Protein AF-A0A3D5ULU0-F1 (afdb_monomer_lite)

Structure (mmCIF, N/CA/C/O backbone):
data_AF-A0A3D5ULU0-F1
#
_entry.id   AF-A0A3D5ULU0-F1
#
loop_
_atom_site.group_PDB
_atom_site.id
_atom_site.type_symbol
_atom_site.label_atom_id
_atom_site.label_alt_id
_atom_site.label_comp_id
_atom_site.label_asym_id
_atom_site.label_entity_id
_atom_site.label_seq_id
_atom_site.pdbx_PDB_ins_code
_atom_site.Cartn_x
_atom_site.Cartn_y
_atom_site.Cartn_z
_atom_site.occupancy
_atom_site.B_iso_or_equiv
_atom_site.auth_seq_id
_atom_site.auth_comp_id
_atom_site.auth_asym_id
_atom_site.auth_atom_id
_atom_site.pdbx_PDB_model_num
ATOM 1 N N . THR A 1 1 ? 16.775 17.240 1.242 1.00 46.00 1 THR A N 1
ATOM 2 C CA . THR A 1 1 ? 16.097 17.184 2.547 1.00 46.00 1 THR A CA 1
ATOM 3 C C . THR A 1 1 ? 16.231 15.763 3.029 1.00 46.00 1 THR A C 1
ATOM 5 O O . THR A 1 1 ? 15.827 14.880 2.283 1.00 46.00 1 THR A O 1
ATOM 8 N N . ASP A 1 2 ? 16.865 15.531 4.176 1.00 51.16 2 ASP A N 1
ATOM 9 C CA . ASP A 1 2 ? 16.930 14.199 4.791 1.00 51.16 2 ASP A CA 1
ATOM 10 C C . ASP A 1 2 ? 15.544 13.843 5.330 1.00 51.16 2 ASP A C 1
ATOM 12 O O . ASP A 1 2 ? 15.220 14.074 6.494 1.00 51.16 2 ASP A O 1
ATOM 16 N N . PHE A 1 3 ? 14.672 13.376 4.441 1.00 66.25 3 PHE A N 1
ATOM 17 C CA . PHE A 1 3 ? 13.411 12.789 4.852 1.00 66.25 3 PHE A CA 1
ATOM 18 C C . PHE A 1 3 ? 13.717 11.391 5.379 1.00 66.25 3 PHE A C 1
ATOM 20 O O . PHE A 1 3 ? 14.171 10.523 4.637 1.00 66.25 3 PHE A O 1
ATOM 27 N N . VAL A 1 4 ? 13.500 11.201 6.677 1.00 80.44 4 VAL A N 1
ATOM 28 C CA . VAL A 1 4 ? 13.462 9.872 7.288 1.00 80.44 4 VAL A CA 1
ATOM 29 C C . VAL A 1 4 ? 12.378 9.060 6.579 1.00 80.44 4 VAL A C 1
ATOM 31 O O . VAL A 1 4 ? 11.306 9.592 6.281 1.00 80.44 4 VAL A O 1
ATOM 34 N N . GLU A 1 5 ? 12.666 7.792 6.294 1.00 84.38 5 GLU A N 1
ATOM 35 C CA . GLU A 1 5 ? 11.696 6.865 5.713 1.00 84.38 5 GLU A CA 1
ATOM 36 C C . GLU A 1 5 ? 10.443 6.807 6.602 1.00 84.38 5 GLU A C 1
ATOM 38 O O . GLU A 1 5 ? 10.522 6.551 7.806 1.00 84.38 5 GLU A O 1
ATOM 43 N N . VAL A 1 6 ? 9.285 7.128 6.021 1.00 90.44 6 VAL A N 1
ATOM 44 C CA . VAL A 1 6 ? 8.015 7.205 6.748 1.00 90.44 6 VAL A CA 1
ATOM 45 C C . VAL A 1 6 ? 7.351 5.836 6.725 1.00 90.44 6 VAL A C 1
ATOM 47 O O . VAL A 1 6 ? 7.069 5.302 5.658 1.00 90.44 6 VAL A O 1
ATOM 50 N N . ASP A 1 7 ? 7.027 5.297 7.900 1.00 94.12 7 ASP A N 1
ATOM 51 C CA . ASP A 1 7 ? 6.192 4.100 7.996 1.00 94.12 7 ASP A CA 1
ATOM 52 C C . ASP A 1 7 ? 4.708 4.480 7.851 1.00 94.12 7 ASP A C 1
ATOM 54 O O . ASP A 1 7 ? 4.030 4.853 8.817 1.00 94.12 7 ASP A O 1
ATOM 58 N N . TYR A 1 8 ? 4.196 4.402 6.621 1.00 95.25 8 TYR A N 1
ATOM 59 C CA . TYR A 1 8 ? 2.809 4.753 6.308 1.00 95.25 8 TYR A CA 1
ATOM 60 C C . TYR A 1 8 ? 1.781 3.821 6.960 1.00 95.25 8 TYR A C 1
ATOM 62 O O . TYR A 1 8 ? 0.666 4.261 7.253 1.00 95.25 8 TYR A O 1
ATOM 70 N N . VAL A 1 9 ? 2.145 2.565 7.240 1.00 96.94 9 VAL A N 1
ATOM 71 C CA . VAL A 1 9 ? 1.282 1.623 7.968 1.00 96.94 9 VAL A CA 1
ATOM 72 C C . VAL A 1 9 ? 1.081 2.116 9.393 1.00 96.94 9 VAL A C 1
ATOM 74 O O . VAL A 1 9 ? -0.057 2.277 9.829 1.00 96.94 9 VAL A O 1
ATOM 77 N N . LYS A 1 10 ? 2.172 2.438 10.098 1.00 97.00 10 LYS A N 1
ATOM 78 C CA . LYS A 1 10 ? 2.098 2.960 11.472 1.00 97.00 10 LYS A CA 1
ATOM 79 C C . LYS A 1 10 ? 1.366 4.294 11.540 1.00 97.00 10 LYS A C 1
ATOM 81 O O . LYS A 1 10 ? 0.599 4.527 12.475 1.00 97.00 10 LYS A O 1
ATOM 86 N N . LEU A 1 11 ? 1.561 5.150 10.538 1.00 96.25 11 LEU A N 1
ATOM 87 C CA . LEU A 1 11 ? 0.834 6.409 10.439 1.00 96.25 11 LEU A CA 1
ATOM 88 C C . LEU A 1 11 ? -0.678 6.157 10.327 1.00 96.25 11 LEU A C 1
ATOM 9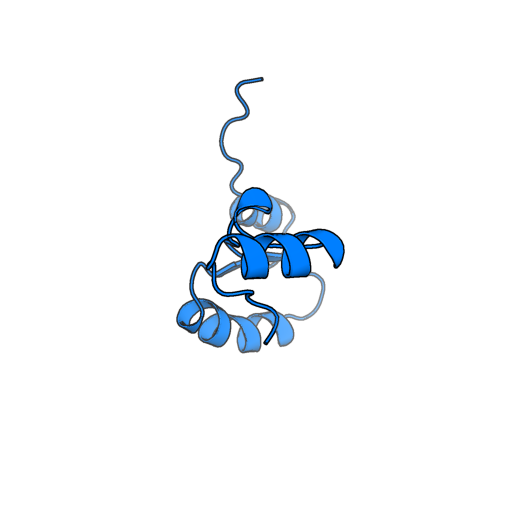0 O O . LEU A 1 11 ? -1.441 6.697 11.123 1.00 96.25 11 LEU A O 1
ATOM 94 N N . ALA A 1 12 ? -1.113 5.296 9.406 1.00 97.19 12 ALA A N 1
ATOM 95 C CA . ALA A 1 12 ? -2.525 4.960 9.219 1.00 97.19 12 ALA A CA 1
ATOM 96 C C . ALA A 1 12 ? -3.158 4.323 10.469 1.00 97.19 12 ALA A C 1
ATOM 98 O O . ALA A 1 12 ? -4.249 4.729 10.877 1.00 97.19 12 ALA A O 1
ATOM 99 N N . GLU A 1 13 ? -2.449 3.398 11.121 1.00 97.00 13 GLU A N 1
ATOM 100 C CA . GLU A 1 13 ? -2.878 2.793 12.388 1.00 97.00 13 GLU A CA 1
ATOM 101 C C . GLU A 1 13 ? -3.088 3.850 13.485 1.00 97.00 13 GLU A C 1
ATOM 103 O O . GLU A 1 13 ? -4.049 3.758 14.248 1.00 97.00 13 GLU A O 1
ATOM 108 N N . SER A 1 14 ? -2.249 4.893 13.545 1.00 97.50 14 SER A N 1
ATOM 109 C CA . SER A 1 14 ? -2.383 5.963 14.548 1.00 97.50 14 SER A CA 1
ATOM 110 C C . SER A 1 14 ? -3.637 6.830 14.363 1.00 97.50 14 SER A C 1
ATOM 112 O O . SER A 1 14 ? -4.152 7.385 15.333 1.00 97.50 14 SER A O 1
ATOM 114 N N . PHE A 1 15 ? -4.179 6.886 13.142 1.00 96.38 15 PHE A N 1
ATOM 115 C CA . PHE A 1 15 ? -5.477 7.497 12.835 1.00 96.38 15 PHE A CA 1
ATOM 116 C C . PHE A 1 15 ? -6.656 6.515 12.965 1.00 96.38 15 PHE A C 1
ATOM 118 O O . PHE A 1 15 ? -7.793 6.877 12.663 1.00 96.38 15 PHE A O 1
ATOM 125 N N . GLY A 1 16 ? -6.410 5.278 13.409 1.00 95.75 16 GLY A N 1
ATOM 126 C CA . GLY A 1 16 ? -7.435 4.249 13.586 1.00 95.75 16 GLY A CA 1
ATOM 127 C C . GLY A 1 16 ? -7.845 3.528 12.300 1.00 95.75 16 GLY A C 1
ATOM 128 O O . GLY A 1 16 ? -8.876 2.856 12.291 1.00 95.75 16 GLY A O 1
ATOM 129 N N . LEU A 1 17 ? -7.071 3.654 11.217 1.00 97.25 17 LEU A N 1
ATOM 130 C CA . LEU A 1 17 ? -7.308 2.893 9.993 1.00 97.25 17 LEU A CA 1
ATOM 131 C C . LEU A 1 17 ? -6.691 1.500 10.105 1.00 97.25 17 LEU A C 1
ATOM 133 O O . LEU A 1 17 ? -5.613 1.317 10.670 1.00 97.25 17 LEU A O 1
ATOM 137 N N . GLN A 1 18 ? -7.344 0.520 9.483 1.00 97.69 18 GLN A N 1
ATOM 138 C CA . GLN A 1 18 ? -6.701 -0.761 9.229 1.00 97.69 18 GLN A CA 1
ATOM 139 C C . GLN A 1 18 ? -5.679 -0.588 8.100 1.00 97.69 18 GLN A C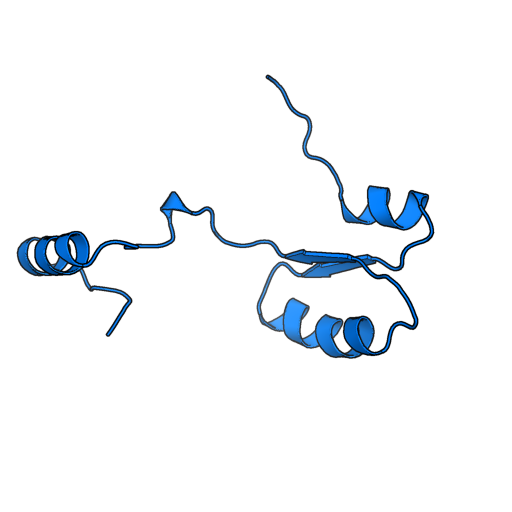 1
ATOM 141 O O . GLN A 1 18 ? -6.000 -0.010 7.058 1.00 97.69 18 GLN A O 1
ATOM 146 N N . ALA A 1 19 ? -4.458 -1.075 8.302 1.00 97.62 19 ALA A N 1
ATOM 147 C CA . ALA A 1 19 ? -3.369 -0.901 7.354 1.00 97.62 19 ALA A CA 1
ATOM 148 C C . ALA A 1 19 ? -2.664 -2.226 7.041 1.00 97.62 19 ALA A C 1
ATOM 150 O O . ALA A 1 19 ? -2.573 -3.119 7.881 1.00 97.62 19 ALA A O 1
ATOM 151 N N . TYR A 1 20 ? -2.180 -2.348 5.809 1.00 97.81 20 TYR A N 1
ATOM 152 C CA . TYR A 1 20 ? -1.554 -3.543 5.254 1.00 97.81 20 TYR A CA 1
ATOM 153 C C . TYR A 1 20 ? -0.288 -3.148 4.493 1.00 97.81 20 TYR A C 1
ATOM 155 O O . TYR A 1 20 ? -0.206 -2.044 3.955 1.00 97.81 20 TYR A O 1
ATOM 163 N N . ARG A 1 21 ? 0.675 -4.067 4.397 1.00 96.75 21 ARG A N 1
ATOM 164 C CA . ARG A 1 21 ? 1.880 -3.913 3.573 1.00 96.75 21 ARG A CA 1
ATOM 165 C C . ARG A 1 21 ? 2.069 -5.149 2.707 1.00 96.75 21 ARG A C 1
ATOM 167 O O . ARG A 1 21 ? 1.967 -6.265 3.213 1.00 96.75 21 ARG A O 1
ATOM 174 N N . ALA A 1 22 ? 2.389 -4.943 1.435 1.00 96.94 22 ALA A N 1
ATOM 175 C CA . ALA A 1 22 ? 2.850 -5.997 0.540 1.00 96.94 22 ALA A CA 1
ATOM 176 C C . ALA A 1 22 ? 4.087 -5.538 -0.241 1.00 96.94 22 ALA A C 1
ATOM 178 O O . ALA A 1 22 ? 4.161 -4.414 -0.735 1.00 96.94 22 ALA A O 1
ATOM 179 N N . ASN A 1 23 ? 5.069 -6.430 -0.339 1.00 95.38 23 ASN A N 1
ATOM 180 C CA . ASN A 1 23 ? 6.373 -6.181 -0.962 1.00 95.38 23 ASN A CA 1
ATOM 181 C C . ASN A 1 23 ? 6.714 -7.198 -2.063 1.00 95.38 23 ASN A C 1
ATOM 183 O O . ASN A 1 23 ? 7.811 -7.191 -2.615 1.00 95.38 23 ASN A O 1
ATOM 187 N N . SER A 1 24 ? 5.777 -8.090 -2.369 1.00 93.56 24 SER A N 1
ATOM 188 C CA . SER A 1 24 ? 5.901 -9.139 -3.370 1.00 93.56 24 SER A CA 1
ATOM 189 C C . SER A 1 24 ? 4.524 -9.496 -3.917 1.00 93.56 24 SER A C 1
ATOM 191 O O . SER A 1 24 ? 3.500 -9.169 -3.316 1.00 93.56 24 SER A O 1
ATOM 193 N N . LYS A 1 25 ? 4.494 -10.211 -5.042 1.00 92.19 25 LYS A N 1
ATOM 194 C CA . LYS A 1 25 ? 3.249 -10.735 -5.613 1.00 92.19 25 LYS A CA 1
ATOM 195 C C . LYS A 1 25 ? 2.515 -11.653 -4.625 1.00 92.19 25 LYS A C 1
ATOM 197 O O . LYS A 1 25 ? 1.328 -11.468 -4.397 1.00 92.19 25 LYS A O 1
ATOM 202 N N . ASP A 1 26 ? 3.236 -12.569 -3.980 1.00 95.06 26 ASP A N 1
ATOM 203 C CA . ASP A 1 26 ? 2.631 -13.525 -3.045 1.00 95.06 26 ASP A CA 1
ATOM 204 C C . ASP A 1 26 ? 2.076 -12.836 -1.790 1.00 95.06 26 ASP A C 1
ATOM 206 O O . ASP A 1 26 ? 0.991 -13.171 -1.314 1.00 95.06 26 ASP A O 1
ATOM 210 N N . SER A 1 27 ? 2.798 -11.841 -1.255 1.00 95.06 27 S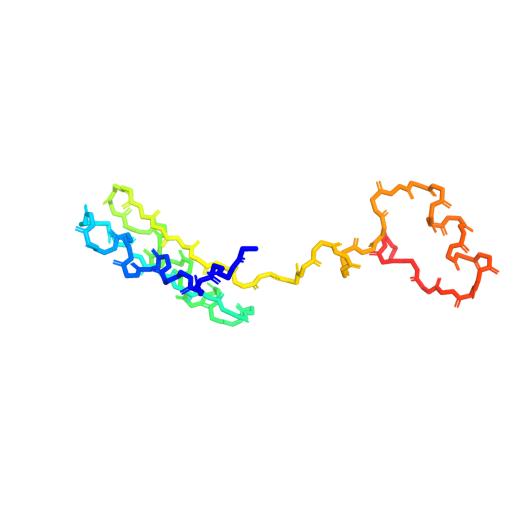ER A N 1
ATOM 211 C CA . SER A 1 27 ? 2.307 -11.069 -0.105 1.00 95.06 27 SER A CA 1
ATOM 212 C C . SER A 1 27 ? 1.110 -10.202 -0.479 1.00 95.06 27 SER A C 1
ATOM 214 O O . SER A 1 27 ? 0.191 -10.072 0.326 1.00 95.06 27 SER A O 1
ATOM 216 N N . LEU A 1 28 ? 1.078 -9.668 -1.704 1.00 96.12 28 LEU A N 1
ATOM 217 C CA . LEU A 1 28 ? -0.069 -8.940 -2.232 1.00 96.12 28 LEU A CA 1
ATOM 218 C C . LEU A 1 28 ? -1.309 -9.838 -2.291 1.00 96.12 28 LEU A C 1
ATOM 220 O O . LEU A 1 28 ? -2.344 -9.488 -1.724 1.00 96.12 28 LEU A O 1
ATOM 224 N N . ASP A 1 29 ? -1.191 -11.017 -2.900 1.00 95.38 29 ASP A N 1
ATOM 225 C CA . ASP A 1 29 ? -2.295 -11.974 -3.013 1.00 95.38 29 ASP A CA 1
ATOM 226 C C . ASP A 1 29 ? -2.828 -12.391 -1.630 1.00 95.38 29 ASP A C 1
ATOM 228 O O . ASP A 1 29 ? -4.042 -12.492 -1.426 1.00 95.38 29 ASP A O 1
ATOM 232 N N . ALA A 1 30 ? -1.939 -12.542 -0.643 1.00 95.31 30 ALA A N 1
ATOM 233 C CA . ALA A 1 30 ? -2.314 -12.867 0.730 1.00 95.31 30 ALA A CA 1
ATOM 234 C C . ALA A 1 30 ? -3.098 -11.744 1.442 1.00 95.31 30 ALA A C 1
ATOM 236 O O . ALA A 1 30 ? -4.001 -12.032 2.235 1.00 95.31 30 ALA A O 1
ATOM 237 N N . VAL A 1 31 ? -2.782 -10.467 1.185 1.00 96.81 31 VAL A N 1
ATOM 238 C CA . VAL A 1 31 ? -3.421 -9.334 1.886 1.00 96.81 31 VAL A CA 1
ATOM 2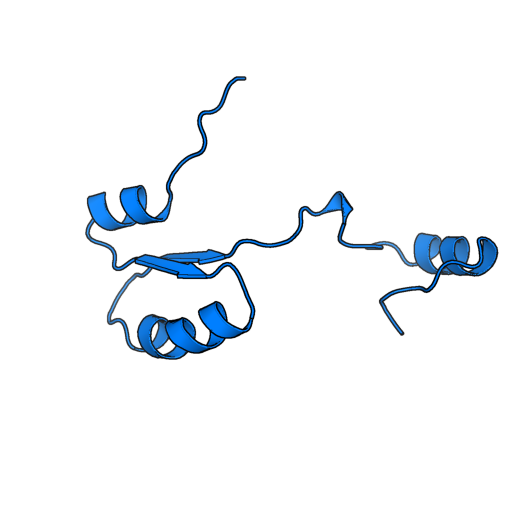39 C C . VAL A 1 31 ? -4.664 -8.800 1.179 1.00 96.81 31 VAL A C 1
ATOM 241 O O . VAL A 1 31 ? -5.556 -8.291 1.859 1.00 96.81 31 VAL A O 1
ATOM 244 N N . LEU A 1 32 ? -4.774 -8.946 -0.147 1.00 96.62 32 LEU A N 1
ATOM 245 C CA . LEU A 1 32 ? -5.857 -8.361 -0.952 1.00 96.62 32 LEU A CA 1
ATOM 246 C C . LEU A 1 32 ? -7.249 -8.758 -0.459 1.00 96.62 32 LEU A C 1
ATOM 248 O O . LEU A 1 32 ? -8.121 -7.903 -0.299 1.00 96.62 32 LEU A O 1
ATOM 252 N N . LEU A 1 33 ? -7.463 -10.047 -0.179 1.00 95.69 33 LEU A N 1
ATOM 253 C CA . LEU A 1 33 ? -8.766 -10.527 0.280 1.00 95.69 33 LEU A CA 1
ATOM 254 C C . LEU A 1 33 ? -9.160 -9.901 1.623 1.00 95.69 33 LEU A C 1
ATOM 256 O O . LEU A 1 33 ? -10.325 -9.568 1.832 1.00 95.69 33 LEU A O 1
ATOM 260 N N . SER A 1 34 ? -8.197 -9.747 2.531 1.00 96.12 34 SER A N 1
ATOM 261 C CA . SER A 1 34 ? -8.425 -9.137 3.842 1.00 96.12 34 SER A CA 1
ATOM 262 C C . SER A 1 34 ? -8.692 -7.640 3.710 1.00 96.12 34 SER A C 1
ATOM 264 O O . SER A 1 34 ? -9.666 -7.159 4.278 1.00 96.12 34 SER A O 1
ATOM 266 N N . PHE A 1 35 ? -7.893 -6.945 2.895 1.00 97.12 35 PHE A N 1
ATOM 267 C CA . PHE A 1 35 ? -8.028 -5.516 2.619 1.00 97.12 35 PHE A CA 1
ATOM 268 C C . PHE A 1 35 ? -9.413 -5.158 2.065 1.00 97.12 35 PHE A C 1
ATOM 270 O O . PHE A 1 35 ? -10.078 -4.269 2.586 1.00 97.12 35 PHE A O 1
ATOM 277 N N . PHE A 1 36 ? -9.909 -5.895 1.064 1.00 96.50 36 PHE A N 1
ATOM 278 C CA . PHE A 1 36 ? -11.238 -5.636 0.493 1.00 96.50 36 PHE A CA 1
ATOM 279 C C . PHE A 1 36 ? -12.404 -6.031 1.407 1.00 96.50 36 PHE A C 1
ATOM 281 O O . PHE A 1 36 ? -13.530 -5.579 1.200 1.00 96.50 36 PHE A O 1
ATOM 288 N N . ARG A 1 37 ? -12.168 -6.887 2.407 1.00 96.81 37 ARG A N 1
ATOM 289 C CA . ARG A 1 37 ? -13.179 -7.250 3.412 1.00 96.81 37 ARG A CA 1
ATOM 290 C C . ARG A 1 37 ? -13.244 -6.256 4.568 1.00 96.81 37 ARG A C 1
ATOM 292 O O . ARG A 1 37 ? -14.207 -6.312 5.339 1.00 96.81 37 ARG A O 1
ATOM 299 N N . THR A 1 38 ? -12.263 -5.367 4.703 1.00 96.75 38 THR A N 1
ATOM 300 C CA . THR A 1 38 ? -12.285 -4.307 5.707 1.00 96.75 38 THR A CA 1
ATOM 301 C C . THR A 1 38 ? -13.492 -3.404 5.493 1.00 96.75 38 THR A C 1
ATOM 303 O O . THR A 1 38 ? -13.757 -2.914 4.397 1.00 96.75 38 THR A O 1
ATOM 306 N N . LYS A 1 39 ? -14.251 -3.179 6.567 1.00 96.00 39 LYS A N 1
ATOM 307 C CA . LYS A 1 39 ? -15.352 -2.219 6.554 1.00 96.00 39 LYS A CA 1
ATOM 308 C C . LYS A 1 39 ? -14.800 -0.825 6.821 1.00 96.00 39 LYS A C 1
ATOM 310 O O . LYS A 1 39 ? -14.235 -0.590 7.884 1.00 96.00 39 LYS A O 1
ATOM 315 N N . GLY A 1 40 ? -15.049 0.100 5.900 1.00 93.88 40 GLY A N 1
ATOM 316 C CA . GLY A 1 40 ? -14.589 1.482 6.022 1.00 93.88 40 GLY A CA 1
ATOM 317 C C . GLY A 1 40 ? -13.204 1.703 5.402 1.00 93.88 40 GLY A C 1
ATOM 318 O O . GLY A 1 40 ? -12.759 0.886 4.598 1.00 93.88 40 GLY A O 1
ATOM 319 N N . PRO A 1 41 ? -12.549 2.835 5.710 1.00 96.06 41 PRO A N 1
ATOM 320 C CA . PRO A 1 41 ? -11.275 3.192 5.102 1.00 96.06 41 PRO A CA 1
ATOM 321 C C . PRO A 1 41 ? -10.143 2.280 5.589 1.00 96.06 41 PRO A C 1
ATOM 323 O O . PRO A 1 41 ? -10.033 1.975 6.778 1.00 96.06 41 PRO A O 1
ATOM 326 N N . ALA A 1 42 ? -9.273 1.895 4.660 1.00 97.50 42 ALA A N 1
ATOM 327 C CA . ALA A 1 42 ? -8.079 1.108 4.922 1.00 97.50 42 ALA A CA 1
ATOM 328 C C . ALA A 1 42 ? -6.923 1.594 4.042 1.00 97.50 42 ALA A C 1
ATOM 330 O O . ALA A 1 42 ? -7.150 2.133 2.956 1.00 97.50 42 ALA A O 1
ATOM 331 N N . LEU A 1 43 ? -5.691 1.376 4.496 1.00 97.94 43 LEU A N 1
ATOM 332 C CA . LEU A 1 43 ? -4.475 1.6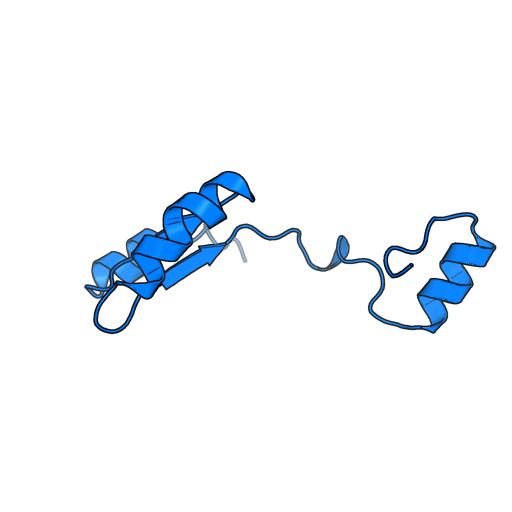76 3.740 1.00 97.94 43 LEU A CA 1
ATOM 333 C C . LEU A 1 43 ? -3.762 0.380 3.343 1.00 97.94 43 LEU A C 1
ATOM 335 O O . LEU A 1 43 ? -3.577 -0.510 4.165 1.00 97.94 43 LEU A O 1
ATOM 339 N N . LEU A 1 44 ? -3.336 0.278 2.088 1.00 97.75 44 LEU A N 1
ATOM 340 C CA . LEU A 1 44 ? -2.435 -0.772 1.622 1.00 97.75 44 LEU A CA 1
ATOM 341 C C . LEU A 1 44 ? -1.193 -0.105 1.040 1.00 97.75 44 LEU A C 1
ATOM 343 O O . LEU A 1 44 ? -1.269 0.579 0.022 1.00 97.75 44 LEU A O 1
ATOM 347 N N . GLU A 1 45 ? -0.058 -0.301 1.698 1.00 96.69 45 GLU A N 1
ATOM 348 C CA . GLU A 1 45 ? 1.242 0.132 1.207 1.00 96.69 45 GLU A CA 1
ATOM 349 C C . GLU A 1 45 ? 1.843 -0.951 0.306 1.00 96.69 45 GLU A C 1
ATOM 351 O O . GLU A 1 45 ? 1.982 -2.111 0.708 1.00 96.69 45 GLU A O 1
ATOM 356 N N . LEU A 1 46 ? 2.202 -0.561 -0.918 1.00 95.06 46 LEU A N 1
ATOM 357 C CA . LEU A 1 46 ? 2.782 -1.440 -1.927 1.00 95.06 46 LEU A CA 1
ATOM 358 C C . LEU A 1 46 ? 4.190 -0.972 -2.268 1.00 95.06 46 LEU A C 1
ATOM 360 O O . LEU A 1 46 ? 4.368 0.138 -2.772 1.00 95.06 46 LEU A O 1
ATOM 364 N N . SER A 1 47 ? 5.186 -1.832 -2.057 1.00 90.06 47 SER A N 1
ATOM 365 C CA . SER A 1 47 ? 6.518 -1.582 -2.609 1.00 90.06 47 SER A CA 1
ATOM 366 C C . SER A 1 47 ? 6.489 -1.850 -4.108 1.00 90.06 47 SER A C 1
ATOM 368 O O . SER A 1 47 ? 6.416 -2.997 -4.549 1.00 90.06 47 SER A O 1
ATOM 370 N N . VAL A 1 48 ? 6.554 -0.778 -4.890 1.00 87.38 48 VAL A N 1
ATOM 371 C CA . VAL A 1 48 ? 6.673 -0.834 -6.347 1.00 87.38 48 VAL A CA 1
ATOM 372 C C . VAL A 1 48 ? 8.077 -0.409 -6.773 1.00 87.38 48 VAL A C 1
ATOM 374 O O . VAL A 1 48 ? 8.713 0.386 -6.073 1.00 87.38 48 VAL A O 1
ATOM 377 N N . PRO A 1 49 ? 8.594 -0.925 -7.902 1.00 82.19 49 PRO A N 1
ATOM 378 C CA . PRO A 1 49 ? 9.812 -0.391 -8.488 1.00 82.19 49 PRO A CA 1
ATOM 379 C C . PRO A 1 49 ? 9.676 1.119 -8.730 1.00 82.19 49 PRO A C 1
ATOM 381 O O . PRO A 1 49 ? 8.591 1.579 -9.095 1.00 82.19 49 PRO A O 1
ATOM 384 N N . PRO A 1 50 ? 10.755 1.891 -8.536 1.00 78.44 50 PRO A N 1
ATOM 385 C CA . PRO A 1 50 ? 10.745 3.313 -8.840 1.00 78.44 50 PRO A CA 1
ATOM 386 C C . PRO A 1 50 ? 10.504 3.548 -10.339 1.00 78.44 50 PRO A C 1
ATOM 388 O O . PRO A 1 50 ? 10.797 2.695 -11.180 1.00 78.44 50 PRO A O 1
ATOM 391 N N . GLU A 1 51 ? 9.928 4.706 -10.663 1.00 68.19 51 GLU A N 1
ATOM 392 C CA . GLU A 1 51 ? 9.446 5.049 -12.008 1.00 68.19 51 GLU A CA 1
ATOM 393 C C . GLU A 1 51 ? 10.544 4.982 -13.083 1.00 68.19 51 GLU A C 1
ATOM 395 O O . GLU A 1 51 ? 10.279 4.617 -14.223 1.00 68.19 51 GLU A O 1
ATOM 400 N N . ASP A 1 52 ? 11.797 5.243 -12.717 1.00 68.81 52 ASP A N 1
ATOM 401 C CA . ASP A 1 52 ? 12.972 5.135 -13.587 1.00 68.81 52 ASP A CA 1
ATOM 402 C C . ASP A 1 52 ? 13.265 3.695 -14.053 1.00 68.81 52 ASP A C 1
ATOM 404 O O . ASP A 1 52 ? 13.940 3.498 -15.064 1.00 68.81 52 ASP A O 1
ATOM 408 N N . LYS A 1 53 ? 12.728 2.685 -13.355 1.00 68.25 53 LYS A N 1
ATOM 409 C CA . LYS A 1 53 ? 12.756 1.271 -13.767 1.00 68.25 53 LYS A CA 1
ATOM 410 C C . LYS A 1 53 ? 11.517 0.853 -14.563 1.00 68.25 53 LYS A C 1
ATOM 412 O O . LYS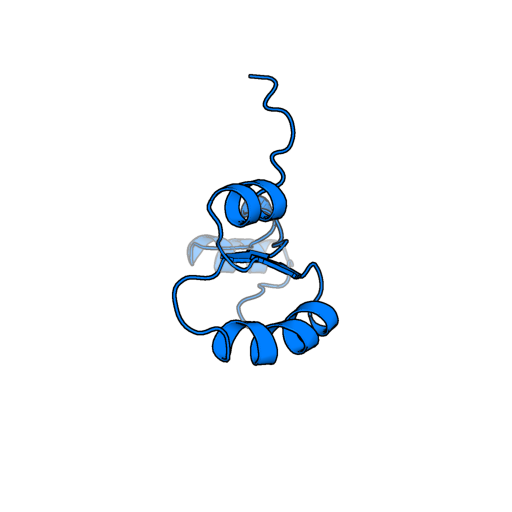 A 1 53 ? 11.499 -0.248 -15.113 1.00 68.25 53 LYS A O 1
ATOM 417 N N . CYS A 1 54 ? 10.507 1.716 -14.665 1.00 61.59 54 CYS A N 1
ATOM 418 C CA . CYS A 1 54 ? 9.334 1.522 -15.513 1.00 61.59 54 CYS A CA 1
ATOM 419 C C . CYS A 1 54 ? 9.622 2.062 -16.927 1.00 61.59 54 CYS A C 1
ATOM 421 O O . CYS A 1 54 ? 9.320 3.200 -17.275 1.00 61.59 54 CYS A O 1
ATOM 423 N N . ILE A 1 55 ? 10.243 1.228 -17.757 1.00 61.06 55 ILE A N 1
ATOM 424 C CA . ILE A 1 55 ? 10.585 1.508 -19.164 1.00 61.06 55 ILE A CA 1
ATOM 425 C C . ILE A 1 55 ? 9.413 1.163 -20.117 1.00 61.06 55 ILE A C 1
ATOM 427 O O . ILE A 1 55 ? 8.717 0.188 -19.855 1.00 61.06 55 ILE A O 1
ATOM 431 N N . PRO A 1 56 ? 9.248 1.838 -21.279 1.00 57.53 56 PRO A N 1
ATOM 432 C CA . PRO A 1 56 ? 9.246 3.302 -21.423 1.00 57.53 56 PRO A CA 1
ATOM 433 C C . PRO A 1 56 ? 7.894 3.968 -21.790 1.00 57.53 56 PRO A C 1
ATOM 435 O O . PRO A 1 56 ? 7.330 3.761 -22.859 1.00 57.53 56 PRO A O 1
ATOM 438 N N . THR A 1 57 ? 7.467 4.949 -21.000 1.00 59.47 57 THR A N 1
ATOM 439 C CA . THR A 1 57 ? 6.231 5.749 -21.153 1.00 59.47 57 THR A CA 1
ATOM 440 C C . THR A 1 57 ? 6.075 6.579 -22.449 1.00 59.47 57 THR A C 1
ATOM 442 O O . THR A 1 57 ? 5.099 7.318 -22.578 1.00 59.47 57 THR A O 1
ATOM 445 N N . VAL A 1 58 ? 6.968 6.465 -23.445 1.00 66.00 58 VAL A N 1
ATOM 446 C CA . VAL A 1 58 ? 6.892 7.212 -24.716 1.00 66.00 58 VAL A CA 1
ATOM 447 C C . VAL A 1 58 ? 7.135 6.292 -25.927 1.00 66.00 58 VAL A C 1
ATOM 449 O O . VAL A 1 58 ? 8.190 5.659 -26.002 1.00 66.00 58 VAL A O 1
ATOM 452 N N . PRO A 1 59 ? 6.244 6.270 -26.943 1.00 69.25 59 PRO A N 1
ATOM 453 C CA . PRO A 1 59 ? 6.392 5.437 -28.147 1.00 69.25 59 PRO A CA 1
ATOM 454 C C . PRO A 1 59 ? 7.726 5.598 -28.897 1.00 69.25 59 PRO A C 1
ATOM 456 O O . PRO A 1 59 ? 8.236 4.651 -29.492 1.00 69.25 59 PRO A O 1
ATOM 459 N N . GLU A 1 60 ? 8.330 6.788 -28.858 1.00 69.62 60 GLU A N 1
ATOM 460 C CA . GLU A 1 60 ? 9.647 7.041 -29.463 1.00 69.62 60 GLU A CA 1
ATOM 461 C C . GLU A 1 60 ? 10.779 6.264 -28.776 1.00 69.62 60 GLU A C 1
ATOM 463 O O . GLU A 1 60 ? 11.770 5.900 -29.409 1.00 69.62 60 GLU A O 1
ATOM 468 N N . TRP A 1 61 ? 10.636 5.955 -27.490 1.00 71.25 61 TRP A N 1
ATOM 469 C CA . TRP A 1 61 ? 11.631 5.186 -26.748 1.00 71.25 61 TRP A CA 1
ATOM 470 C C . TRP A 1 61 ? 11.542 3.696 -27.065 1.00 71.25 61 TRP A C 1
ATOM 472 O O . TRP A 1 61 ? 12.584 3.055 -27.116 1.00 71.25 61 TRP A O 1
ATOM 482 N N . ALA A 1 62 ? 10.355 3.170 -27.391 1.00 71.06 62 ALA A N 1
ATOM 483 C CA . ALA A 1 62 ? 10.210 1.813 -27.924 1.00 71.06 62 ALA A CA 1
ATOM 484 C C . ALA A 1 62 ? 10.981 1.649 -29.248 1.00 71.06 62 ALA A C 1
ATOM 486 O O . ALA A 1 62 ? 11.805 0.746 -29.379 1.00 71.06 62 ALA A O 1
ATOM 487 N N . LYS A 1 63 ? 10.819 2.596 -30.187 1.00 74.75 63 LYS A N 1
ATOM 488 C CA . LYS A 1 63 ? 11.590 2.614 -31.448 1.00 74.75 63 LYS A CA 1
ATOM 489 C C . LYS A 1 63 ? 13.095 2.767 -31.216 1.00 74.75 63 LYS A C 1
ATOM 491 O O . LYS A 1 63 ? 13.908 2.244 -31.975 1.00 74.75 63 LYS A O 1
ATOM 496 N N . LYS A 1 64 ? 13.495 3.538 -30.200 1.00 75.81 64 LYS A N 1
ATOM 497 C CA . LYS A 1 64 ? 14.909 3.725 -29.849 1.00 75.81 64 LYS A CA 1
ATOM 498 C C . LYS A 1 64 ? 15.505 2.474 -29.198 1.00 75.81 64 LYS A C 1
ATOM 500 O O . LYS A 1 64 ? 16.639 2.138 -29.518 1.00 75.81 64 LYS A O 1
ATOM 505 N N . ALA A 1 65 ? 14.758 1.795 -28.330 1.00 73.81 65 ALA A N 1
ATOM 506 C CA . ALA A 1 65 ? 15.159 0.539 -27.702 1.00 73.81 65 ALA A CA 1
ATOM 507 C C . ALA A 1 65 ? 15.378 -0.559 -28.753 1.00 73.81 65 ALA A C 1
ATOM 509 O O . ALA A 1 65 ? 16.434 -1.186 -28.747 1.00 73.81 65 ALA A O 1
ATOM 510 N N . GLU A 1 66 ? 14.470 -0.679 -29.729 1.00 76.88 66 GLU A N 1
ATOM 511 C CA . GLU A 1 66 ? 14.617 -1.583 -30.879 1.00 76.88 66 GLU A CA 1
ATOM 512 C C . GLU A 1 66 ? 15.926 -1.319 -31.646 1.00 76.88 66 GLU A C 1
ATOM 514 O O . GLU A 1 66 ? 16.715 -2.233 -31.877 1.00 76.88 66 GLU A O 1
ATOM 519 N N . LYS A 1 67 ? 16.228 -0.050 -31.959 1.00 82.06 67 LYS A N 1
ATOM 520 C CA . LYS A 1 67 ? 17.493 0.336 -32.620 1.00 82.06 67 LYS A CA 1
ATOM 521 C C . LYS A 1 67 ? 18.744 0.026 -31.796 1.00 82.06 67 LYS A C 1
ATOM 523 O O . LYS A 1 67 ? 19.817 -0.135 -32.370 1.00 82.06 67 LYS A O 1
ATOM 528 N N . LEU A 1 68 ? 18.625 0.004 -30.472 1.00 82.38 68 LEU A N 1
ATOM 529 C CA . LEU A 1 68 ? 19.715 -0.292 -29.544 1.00 82.38 68 LEU A CA 1
ATOM 530 C C . LEU A 1 68 ? 19.808 -1.789 -29.198 1.00 82.38 68 LEU A C 1
ATOM 532 O O . LEU A 1 68 ? 20.672 -2.161 -28.409 1.00 82.38 68 LEU A O 1
ATOM 536 N N . GLY A 1 69 ? 18.950 -2.642 -29.774 1.00 80.81 69 GLY A N 1
ATOM 537 C CA . GLY A 1 69 ? 18.921 -4.082 -29.498 1.00 80.81 69 GLY A CA 1
ATOM 538 C C . GLY A 1 69 ? 18.433 -4.432 -28.090 1.00 80.81 69 GLY A C 1
ATOM 539 O O . GLY A 1 69 ? 18.758 -5.499 -27.579 1.00 80.81 69 GLY A O 1
ATOM 540 N N . MET A 1 70 ? 17.695 -3.526 -27.447 1.00 74.88 70 MET A N 1
ATOM 541 C CA . MET A 1 70 ? 17.096 -3.742 -26.134 1.00 74.88 70 MET A CA 1
ATOM 542 C C . MET A 1 70 ? 15.650 -4.209 -26.296 1.00 74.88 70 MET A C 1
ATOM 544 O O . MET A 1 70 ? 14.908 -3.681 -27.125 1.00 74.88 70 MET A O 1
ATOM 548 N N . GLU A 1 71 ? 15.245 -5.184 -25.487 1.00 64.00 71 GLU A N 1
ATOM 549 C CA . GLU A 1 71 ? 13.880 -5.705 -25.492 1.00 64.00 71 GLU A CA 1
ATOM 550 C C . GLU A 1 71 ? 12.901 -4.641 -24.965 1.00 64.00 71 GLU A C 1
ATOM 552 O O . GLU A 1 71 ? 13.138 -4.005 -23.935 1.00 64.00 71 GLU A O 1
ATOM 557 N N . CYS A 1 72 ? 11.822 -4.398 -25.714 1.00 60.62 72 CYS A N 1
ATOM 558 C CA . CYS A 1 72 ? 10.807 -3.414 -25.356 1.00 60.62 72 CYS A CA 1
ATOM 559 C C . CYS A 1 72 ? 9.730 -4.090 -24.489 1.00 60.62 72 CYS A C 1
ATOM 561 O O . CYS A 1 72 ? 9.041 -4.969 -24.998 1.00 60.62 72 CYS A O 1
ATOM 563 N N . PRO A 1 73 ? 9.515 -3.664 -23.232 1.00 55.03 73 PRO A N 1
ATOM 564 C CA . PRO A 1 73 ? 8.639 -4.355 -22.274 1.00 55.03 73 PRO A CA 1
ATOM 565 C C . PRO A 1 73 ? 7.123 -4.218 -22.546 1.00 55.03 73 PRO A C 1
ATOM 567 O O . PRO A 1 73 ? 6.319 -4.546 -21.677 1.00 55.03 73 PRO A O 1
ATOM 570 N N . TYR A 1 74 ? 6.713 -3.710 -23.716 1.00 56.47 74 TYR A N 1
ATOM 571 C CA . TYR A 1 74 ? 5.303 -3.562 -24.120 1.00 56.47 74 TYR A CA 1
ATOM 572 C C . TYR A 1 74 ? 4.812 -4.616 -25.122 1.00 56.47 74 TYR A C 1
ATOM 574 O O . TYR A 1 74 ? 3.641 -4.568 -25.505 1.00 56.47 74 TYR A O 1
ATOM 582 N N . TRP A 1 75 ? 5.689 -5.519 -25.565 1.00 51.75 75 TRP A N 1
ATOM 583 C CA . TRP A 1 75 ? 5.369 -6.654 -26.436 1.00 51.75 75 TRP A CA 1
ATOM 584 C C . TRP A 1 75 ? 5.619 -7.959 -25.686 1.00 51.75 75 TRP A C 1
ATOM 586 O O . TRP A 1 75 ? 4.880 -8.928 -25.969 1.00 51.75 75 TRP A O 1
#

Secondary structure (DSSP, 8-state):
---PPP-HHHHHHHTT-EEEEE-SHHHHHHHHHHHHH-SS-EEEEE----GGGSTTSSHHHHHHHHHTTPPPTT-

Radius of gyration: 18.09 Å; chains: 1; bounding box: 35×31×47 Å

pLDDT: mean 84.09, std 15.12, range [46.0, 97.94]

Sequence (75 aa):
TDFVEVDYVKLAESFGLQAYRANSKDSLDAVLLSFFRTKGPALLELSVPPEDKCIPTVPEWAKKAEKLGMECPYW

Foldseek 3Di:
DPDDDDPVCVVCVVVVAAEEEDEDPVSCVVCVVVCVPDDDDHYYHYDDPPVVVVPDPDPVVQVVCVVVVHDHPPD